Protein AF-U3C972-F1 (afdb_monomer_lite)

Structure (mmCIF, N/CA/C/O backbone):
data_AF-U3C972-F1
#
_entry.id   AF-U3C972-F1
#
loop_
_atom_site.group_PDB
_atom_site.id
_atom_site.type_symbol
_atom_site.label_atom_id
_atom_site.label_alt_id
_atom_site.label_comp_id
_atom_site.label_asym_id
_atom_site.label_entity_id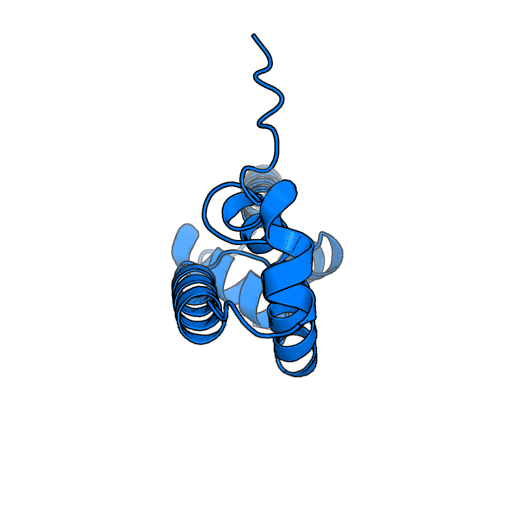
_atom_site.label_seq_id
_atom_site.pdbx_PDB_ins_code
_atom_site.Cartn_x
_atom_site.Cartn_y
_atom_site.Cartn_z
_atom_site.occupancy
_atom_site.B_iso_or_equiv
_atom_site.auth_seq_id
_atom_site.auth_comp_id
_atom_site.auth_asym_id
_atom_site.auth_atom_id
_atom_site.pdbx_PDB_model_num
ATOM 1 N N . MET A 1 1 ? 22.847 6.775 12.591 1.00 31.22 1 MET A N 1
ATOM 2 C CA . MET A 1 1 ? 23.633 6.721 11.341 1.00 31.22 1 MET A CA 1
ATOM 3 C C . MET A 1 1 ? 22.660 6.636 10.179 1.00 31.22 1 MET A C 1
ATOM 5 O O . MET A 1 1 ? 22.038 5.603 9.984 1.00 31.22 1 MET A O 1
ATOM 9 N N . SER A 1 2 ? 22.435 7.748 9.488 1.00 34.34 2 SER A N 1
ATOM 10 C CA . SER A 1 2 ? 21.555 7.841 8.322 1.00 34.34 2 SER A CA 1
ATOM 11 C C . SER A 1 2 ? 22.354 7.452 7.082 1.00 34.34 2 SER A C 1
ATOM 13 O O . SER A 1 2 ? 23.084 8.270 6.532 1.00 34.34 2 SER A O 1
ATOM 15 N N . VAL A 1 3 ? 22.234 6.198 6.643 1.00 40.38 3 VAL A N 1
ATOM 16 C CA . VAL A 1 3 ? 22.632 5.839 5.279 1.00 40.38 3 VAL A CA 1
ATOM 17 C C . VAL A 1 3 ? 21.576 6.462 4.374 1.00 40.38 3 VAL A C 1
ATOM 19 O O . VAL A 1 3 ? 20.463 5.953 4.259 1.00 40.38 3 VAL A O 1
ATOM 22 N N . GLN A 1 4 ? 21.885 7.623 3.798 1.00 42.00 4 GLN A N 1
ATOM 23 C CA . GLN A 1 4 ? 21.173 8.105 2.622 1.00 42.00 4 GLN A CA 1
ATOM 24 C C . GLN A 1 4 ? 21.457 7.084 1.522 1.00 42.00 4 GLN A C 1
ATOM 26 O O . GLN A 1 4 ? 22.501 7.139 0.877 1.00 42.00 4 GLN A O 1
ATOM 31 N N . GLY A 1 5 ? 20.581 6.084 1.395 1.00 46.50 5 GLY A N 1
ATOM 32 C CA . GLY A 1 5 ? 20.660 5.085 0.341 1.00 46.50 5 GLY A CA 1
ATOM 33 C C . GLY A 1 5 ? 20.603 5.807 -0.993 1.00 46.50 5 GLY A C 1
ATOM 34 O O . GLY A 1 5 ? 19.542 6.275 -1.405 1.00 46.50 5 GLY A O 1
ATOM 35 N N . GLN A 1 6 ? 21.758 5.968 -1.636 1.00 54.62 6 GLN A N 1
ATOM 36 C CA . GLN A 1 6 ? 21.805 6.408 -3.018 1.00 54.62 6 GLN A CA 1
ATOM 37 C C . GLN A 1 6 ? 21.008 5.389 -3.826 1.00 54.62 6 GLN A C 1
ATOM 39 O O . GLN A 1 6 ? 21.287 4.193 -3.778 1.00 54.62 6 GLN A O 1
ATOM 44 N N . CYS A 1 7 ? 19.977 5.872 -4.515 1.00 58.19 7 CYS A N 1
ATOM 45 C CA . CYS A 1 7 ? 19.142 5.072 -5.396 1.00 58.19 7 CYS A CA 1
ATOM 46 C C . CYS A 1 7 ? 20.063 4.380 -6.412 1.00 58.19 7 CYS A C 1
ATOM 48 O O . CYS A 1 7 ? 20.571 5.047 -7.317 1.00 58.19 7 CYS A O 1
ATOM 50 N N . GLN A 1 8 ? 20.306 3.071 -6.255 1.00 65.88 8 GLN A N 1
ATOM 51 C CA . GLN A 1 8 ? 21.313 2.323 -7.036 1.00 65.88 8 GLN A CA 1
ATOM 52 C C . GLN A 1 8 ? 21.079 2.439 -8.551 1.00 65.88 8 GLN A C 1
ATOM 54 O O . GLN A 1 8 ? 21.988 2.311 -9.366 1.00 65.88 8 GLN A O 1
ATOM 59 N N . TYR A 1 9 ? 19.843 2.759 -8.922 1.00 69.12 9 TYR A N 1
ATOM 60 C CA . TYR A 1 9 ? 19.354 2.842 -10.286 1.00 69.12 9 TYR A CA 1
ATOM 61 C C . TYR A 1 9 ? 19.544 4.207 -10.954 1.00 69.12 9 TYR A C 1
ATOM 63 O O . TYR A 1 9 ? 19.154 4.347 -12.110 1.00 69.12 9 TYR A O 1
ATOM 71 N N . HIS A 1 10 ? 20.121 5.215 -10.286 1.00 72.75 10 HIS A N 1
ATOM 72 C CA . HIS A 1 10 ? 20.258 6.552 -10.880 1.00 72.75 10 HIS A CA 1
ATOM 73 C C . HIS A 1 10 ? 21.069 6.529 -12.187 1.00 72.75 10 HIS A C 1
ATOM 75 O O . HIS A 1 10 ? 20.631 7.077 -13.194 1.00 72.75 10 HIS A O 1
ATOM 81 N N . HIS A 1 11 ? 22.195 5.810 -12.214 1.00 79.31 11 HIS A N 1
ATOM 82 C CA . HIS A 1 11 ? 23.023 5.664 -13.419 1.00 79.31 11 HIS A CA 1
ATOM 83 C C . HIS A 1 11 ? 22.372 4.807 -14.514 1.00 79.31 11 HIS A C 1
ATOM 85 O O . HIS A 1 11 ? 22.814 4.834 -15.660 1.00 79.31 11 HIS A O 1
ATOM 91 N N . LEU A 1 12 ? 21.319 4.057 -14.175 1.00 82.06 12 LEU A N 1
ATOM 92 C CA . LEU A 1 12 ? 20.596 3.199 -15.108 1.00 82.06 12 LEU A CA 1
ATOM 93 C C . LEU A 1 12 ? 19.369 3.889 -15.729 1.00 82.06 12 LEU A C 1
ATOM 95 O O . LEU A 1 12 ? 18.764 3.333 -16.645 1.00 82.06 12 LEU A O 1
ATOM 99 N N . LEU A 1 13 ? 19.006 5.097 -15.275 1.00 81.88 13 LEU A N 1
ATOM 100 C CA . LEU A 1 13 ? 17.828 5.833 -15.756 1.00 81.88 13 LEU A CA 1
ATOM 101 C C . LEU A 1 13 ? 17.740 5.948 -17.288 1.00 81.88 13 LEU A C 1
ATOM 103 O O . LEU A 1 13 ? 16.673 5.619 -17.809 1.00 81.88 13 LEU A O 1
ATOM 107 N N . PRO A 1 14 ? 18.815 6.282 -18.033 1.00 86.38 14 PRO A N 1
ATOM 108 C CA . PRO A 1 14 ? 18.732 6.382 -19.492 1.00 86.38 14 PRO A CA 1
ATOM 109 C C . PRO A 1 14 ? 18.319 5.069 -20.177 1.00 86.38 14 PRO A C 1
ATOM 111 O O . PRO A 1 14 ? 17.641 5.077 -21.207 1.00 86.38 14 PRO A O 1
ATOM 114 N N . PHE A 1 15 ? 18.682 3.917 -19.602 1.00 87.50 15 PHE A N 1
ATOM 115 C CA . PHE A 1 15 ? 18.311 2.601 -20.131 1.00 87.50 15 PHE A CA 1
ATOM 116 C C . PHE A 1 15 ? 16.841 2.265 -19.858 1.00 87.50 15 PHE A C 1
ATOM 118 O O . PHE A 1 15 ? 16.184 1.633 -20.683 1.00 87.50 15 PHE A O 1
ATOM 125 N N . TYR A 1 16 ? 16.299 2.720 -18.728 1.00 85.94 16 TYR A N 1
ATOM 126 C CA . TYR A 1 16 ? 14.871 2.599 -18.435 1.00 85.94 16 TYR A CA 1
ATOM 127 C C . TYR A 1 16 ? 14.022 3.538 -19.301 1.00 85.94 16 TYR A C 1
ATOM 129 O O . TYR A 1 16 ? 12.957 3.135 -19.770 1.00 85.94 16 TYR A O 1
ATOM 137 N N . GLU A 1 17 ? 14.485 4.769 -19.543 1.00 84.50 17 GLU A N 1
ATOM 138 C CA . GLU A 1 17 ? 13.800 5.762 -20.386 1.00 84.50 17 GLU A CA 1
ATOM 139 C C . GLU A 1 17 ? 13.747 5.338 -21.858 1.00 84.50 17 GLU A C 1
ATOM 141 O O . GLU A 1 17 ? 12.713 5.486 -22.507 1.00 84.50 17 GLU A O 1
ATOM 146 N N . SER A 1 18 ? 14.830 4.739 -22.362 1.00 86.75 18 SER A N 1
ATOM 147 C CA . SER A 1 18 ? 14.899 4.160 -23.713 1.00 86.75 18 SER A CA 1
ATOM 148 C C . SER A 1 18 ? 14.218 2.791 -23.842 1.00 86.75 18 SER A C 1
ATOM 150 O O . SER A 1 18 ? 14.119 2.256 -24.944 1.00 86.75 18 SER A O 1
ATOM 152 N N . GLY A 1 19 ? 13.733 2.212 -22.737 1.00 83.44 19 GLY A N 1
ATOM 153 C CA . GLY A 1 19 ? 13.059 0.911 -22.722 1.00 83.44 19 GLY A CA 1
ATOM 154 C C . GLY A 1 19 ? 13.984 -0.300 -22.893 1.00 83.44 19 GLY A C 1
ATOM 155 O O . GLY A 1 19 ? 13.485 -1.410 -23.070 1.00 83.44 19 GLY A O 1
ATOM 156 N N . LEU A 1 20 ? 15.305 -0.109 -22.817 1.00 86.94 20 LEU A N 1
ATOM 157 C CA . LEU A 1 20 ? 16.308 -1.177 -22.888 1.00 86.94 20 LEU A CA 1
ATOM 158 C C . LEU A 1 20 ? 16.278 -2.095 -21.658 1.00 86.94 20 LEU A C 1
ATOM 160 O O . LEU A 1 20 ? 16.598 -3.275 -21.768 1.00 86.94 20 LEU A O 1
ATOM 164 N N . VAL A 1 21 ? 15.875 -1.565 -20.499 1.00 85.88 21 VAL A N 1
ATOM 165 C CA . VAL A 1 21 ? 15.636 -2.343 -19.275 1.00 85.88 21 VAL A CA 1
ATOM 166 C C . VAL A 1 21 ? 14.172 -2.205 -18.868 1.00 85.88 21 VAL A C 1
ATOM 168 O O . VAL A 1 21 ? 13.606 -1.107 -18.843 1.00 85.88 21 VAL A O 1
ATOM 171 N N . ASN A 1 22 ? 13.528 -3.330 -18.563 1.00 87.38 22 ASN A N 1
ATOM 172 C CA . ASN A 1 22 ? 12.092 -3.383 -18.324 1.00 87.38 22 ASN A CA 1
ATOM 173 C C . ASN A 1 22 ? 11.721 -4.371 -17.214 1.00 87.38 22 ASN A C 1
ATOM 175 O O . ASN A 1 22 ? 11.376 -5.517 -17.487 1.00 87.38 22 ASN A O 1
ATOM 179 N N . ASP A 1 23 ? 11.669 -3.876 -15.979 1.00 89.94 23 ASP A N 1
ATOM 180 C CA . ASP A 1 23 ? 11.304 -4.681 -14.805 1.00 89.94 23 ASP A CA 1
ATOM 181 C C . ASP A 1 23 ? 9.793 -4.665 -14.537 1.00 89.94 23 ASP A C 1
ATOM 183 O O . ASP A 1 23 ? 9.322 -5.068 -13.473 1.00 89.94 23 ASP A O 1
ATOM 187 N N . ARG A 1 24 ? 8.984 -4.154 -15.478 1.00 91.19 24 ARG A N 1
ATOM 188 C CA . ARG A 1 24 ? 7.573 -3.834 -15.216 1.00 91.19 24 ARG A CA 1
ATOM 189 C C . ARG A 1 24 ? 6.753 -5.036 -14.753 1.00 91.19 24 ARG A C 1
ATOM 191 O O . ARG A 1 24 ? 5.859 -4.865 -13.928 1.00 91.19 24 ARG A O 1
ATOM 198 N N . ALA A 1 25 ? 7.031 -6.228 -15.280 1.00 91.06 25 ALA A N 1
ATOM 199 C CA . ALA A 1 25 ? 6.327 -7.447 -14.887 1.00 91.06 25 ALA A CA 1
ATOM 200 C C . ALA A 1 25 ? 6.625 -7.834 -13.429 1.00 91.06 25 ALA A C 1
ATOM 202 O O . ALA A 1 25 ? 5.707 -8.181 -12.683 1.00 91.06 25 ALA A O 1
ATOM 203 N N . ASP A 1 26 ? 7.884 -7.713 -13.007 1.00 92.75 26 ASP A N 1
ATOM 204 C CA . ASP A 1 26 ? 8.312 -8.035 -11.647 1.00 92.75 26 ASP A CA 1
ATOM 205 C C . ASP A 1 26 ? 7.853 -6.970 -10.650 1.00 92.75 26 ASP A C 1
ATOM 207 O O . ASP A 1 26 ? 7.307 -7.313 -9.602 1.00 92.75 26 ASP A O 1
ATOM 211 N N . ILE A 1 27 ? 7.943 -5.688 -11.022 1.00 93.94 27 ILE A N 1
ATOM 212 C CA . ILE A 1 27 ? 7.372 -4.580 -10.246 1.00 93.94 27 ILE A CA 1
ATOM 213 C C . ILE A 1 27 ? 5.870 -4.794 -10.041 1.00 93.94 27 ILE A C 1
ATOM 215 O O . ILE A 1 27 ? 5.367 -4.637 -8.930 1.00 93.94 27 ILE A O 1
ATOM 219 N N . TYR A 1 28 ? 5.137 -5.162 -11.096 1.00 93.81 28 TYR A N 1
ATOM 220 C CA . TYR A 1 28 ? 3.702 -5.412 -10.993 1.00 93.81 28 TYR A CA 1
ATOM 221 C C . TYR A 1 28 ? 3.404 -6.558 -10.022 1.00 93.81 28 TYR A C 1
ATOM 223 O O . TYR A 1 28 ? 2.547 -6.407 -9.152 1.00 93.81 28 TYR A O 1
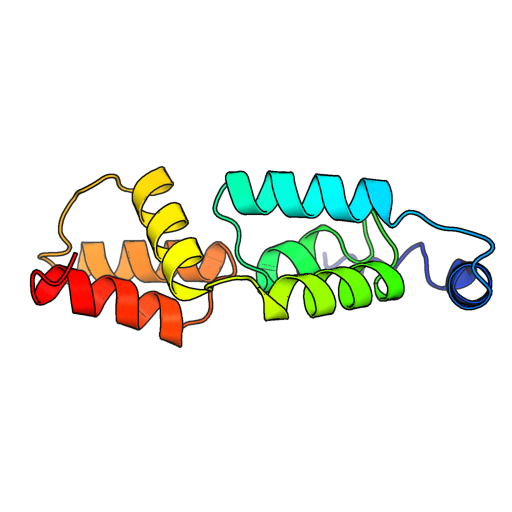ATOM 231 N N . ARG A 1 29 ? 4.130 -7.679 -10.134 1.00 93.94 29 ARG A N 1
ATOM 232 C CA . ARG A 1 29 ? 3.981 -8.829 -9.232 1.00 93.94 29 ARG A CA 1
ATOM 233 C C . ARG A 1 29 ? 4.247 -8.433 -7.779 1.00 93.94 29 ARG A C 1
ATOM 235 O O . ARG A 1 29 ? 3.444 -8.762 -6.912 1.00 93.94 29 ARG A O 1
ATOM 242 N N . GLU A 1 30 ? 5.321 -7.692 -7.520 1.00 94.38 30 GLU A N 1
ATOM 243 C CA . GLU A 1 30 ? 5.674 -7.249 -6.168 1.00 94.38 30 GLU A CA 1
ATOM 244 C C . GLU A 1 30 ? 4.608 -6.311 -5.587 1.00 94.38 30 GLU A C 1
ATOM 246 O O . GLU A 1 30 ? 4.172 -6.495 -4.450 1.00 94.38 30 GLU A O 1
ATOM 251 N N . ILE A 1 31 ? 4.113 -5.352 -6.379 1.00 94.31 31 ILE A N 1
ATOM 252 C CA . ILE A 1 31 ? 3.031 -4.459 -5.949 1.00 94.31 31 ILE A CA 1
ATOM 253 C C . ILE A 1 31 ? 1.772 -5.264 -5.605 1.00 94.31 31 ILE A C 1
ATOM 255 O O . ILE A 1 31 ? 1.175 -5.008 -4.560 1.00 94.31 31 ILE A O 1
ATOM 259 N N . GLN A 1 32 ? 1.382 -6.246 -6.425 1.00 94.25 32 GLN A N 1
ATOM 260 C CA . GLN A 1 32 ? 0.220 -7.095 -6.134 1.00 94.25 32 GLN A CA 1
ATOM 261 C C . GLN A 1 32 ? 0.395 -7.873 -4.826 1.00 94.25 32 GLN A C 1
ATOM 263 O O . GLN A 1 32 ? -0.476 -7.814 -3.963 1.00 94.25 32 GLN A O 1
ATOM 268 N N . LEU A 1 33 ? 1.559 -8.495 -4.609 1.00 94.81 33 LEU A N 1
ATOM 269 C CA . LEU A 1 33 ? 1.857 -9.201 -3.357 1.00 94.81 33 LEU A CA 1
ATOM 270 C C . LEU A 1 33 ? 1.759 -8.285 -2.129 1.00 94.81 33 LEU A C 1
ATOM 272 O O . LEU A 1 33 ? 1.315 -8.705 -1.058 1.00 94.81 33 LEU A O 1
ATOM 276 N N . MET A 1 34 ? 2.184 -7.028 -2.254 1.00 95.06 34 MET A N 1
ATOM 277 C CA . MET A 1 34 ? 2.064 -6.055 -1.172 1.00 95.06 34 MET A CA 1
ATOM 278 C C . MET A 1 34 ? 0.612 -5.604 -0.963 1.00 95.06 34 MET A C 1
ATOM 280 O O . MET A 1 34 ? 0.166 -5.475 0.179 1.00 95.06 34 MET A O 1
ATOM 284 N N . LEU A 1 35 ? -0.162 -5.414 -2.029 1.00 94.62 35 LEU A N 1
ATOM 285 C CA . LEU A 1 35 ? -1.591 -5.125 -1.904 1.00 94.62 35 LEU A CA 1
ATOM 286 C C . LEU A 1 35 ? -2.338 -6.285 -1.239 1.00 94.62 35 LEU A C 1
ATOM 288 O O . LEU A 1 35 ? -3.192 -6.061 -0.379 1.00 94.62 35 LEU A O 1
ATOM 292 N N . ASP A 1 36 ? -1.963 -7.525 -1.532 1.00 94.50 36 ASP A N 1
ATOM 293 C CA . ASP A 1 36 ? -2.544 -8.695 -0.878 1.00 94.50 36 ASP A CA 1
ATOM 294 C C . ASP A 1 36 ? -2.250 -8.767 0.614 1.00 94.50 36 ASP A C 1
ATOM 296 O O . ASP A 1 36 ? -3.123 -9.132 1.399 1.00 94.50 36 ASP A O 1
ATOM 300 N N . LYS A 1 37 ? -1.077 -8.286 1.024 1.00 94.50 37 LYS A N 1
ATOM 301 C CA . LYS A 1 37 ? -0.686 -8.134 2.433 1.00 94.50 37 LYS A CA 1
ATOM 302 C C . LYS A 1 37 ? -1.262 -6.878 3.109 1.00 94.50 37 LYS A C 1
ATOM 304 O O . LYS A 1 37 ? -0.877 -6.562 4.236 1.00 94.50 37 LYS A O 1
ATOM 309 N N . GLY A 1 38 ? -2.145 -6.141 2.434 1.00 94.31 38 GLY A N 1
ATOM 310 C CA . GLY A 1 38 ? -2.816 -4.960 2.979 1.00 94.31 38 GLY A CA 1
ATOM 311 C C . GLY A 1 38 ? -1.964 -3.688 2.994 1.00 94.31 38 GLY A C 1
ATOM 312 O O . GLY A 1 38 ? -2.311 -2.732 3.682 1.00 94.31 38 GLY A O 1
ATOM 313 N N . TYR A 1 39 ? -0.846 -3.629 2.268 1.00 95.38 39 TYR A N 1
ATOM 314 C CA . TYR A 1 39 ? -0.069 -2.392 2.173 1.00 95.38 39 TYR A CA 1
ATOM 315 C C . TYR A 1 39 ? -0.796 -1.340 1.320 1.00 95.38 39 TYR A C 1
ATOM 317 O O . TYR A 1 39 ? -1.501 -1.662 0.361 1.00 95.38 39 TYR A O 1
ATOM 325 N N . GLY A 1 40 ? -0.613 -0.072 1.681 1.00 94.00 40 GLY A N 1
ATOM 326 C CA . GLY A 1 40 ? -1.062 1.092 0.927 1.00 94.00 40 GLY A CA 1
ATOM 327 C C . GLY A 1 40 ? 0.034 1.641 0.011 1.00 94.00 40 GLY A C 1
ATOM 328 O O . GLY A 1 40 ? 1.229 1.407 0.210 1.00 94.00 40 GLY A O 1
ATOM 329 N N . PHE A 1 41 ? -0.374 2.407 -1.001 1.00 91.38 41 PHE A N 1
ATOM 330 C CA . PHE A 1 41 ? 0.504 2.869 -2.084 1.00 91.38 41 PHE A CA 1
ATOM 331 C C . PHE A 1 41 ? 1.705 3.682 -1.606 1.00 91.38 41 PHE A C 1
ATOM 333 O O . PHE A 1 41 ? 2.787 3.536 -2.166 1.00 91.38 41 PHE A O 1
ATOM 340 N N . THR A 1 42 ? 1.545 4.498 -0.562 1.00 90.38 42 THR A N 1
ATOM 341 C CA . THR A 1 42 ? 2.642 5.318 -0.031 1.00 90.38 42 THR A CA 1
ATOM 342 C C . THR A 1 42 ? 3.786 4.446 0.474 1.00 90.38 42 THR A C 1
ATOM 344 O O . THR A 1 42 ? 4.953 4.722 0.194 1.00 90.38 42 THR A O 1
ATOM 347 N N . LEU A 1 43 ? 3.464 3.369 1.199 1.00 92.56 43 LEU A N 1
ATOM 348 C CA . LEU A 1 43 ? 4.484 2.468 1.722 1.00 92.56 43 LEU A CA 1
ATOM 349 C C . LEU A 1 43 ? 5.025 1.542 0.629 1.00 92.56 43 LEU A C 1
ATOM 351 O O . LEU A 1 43 ? 6.228 1.308 0.600 1.00 92.56 43 LEU A O 1
ATOM 355 N N . ILE A 1 44 ? 4.177 1.079 -0.295 1.00 92.81 44 ILE A N 1
ATOM 356 C CA . ILE A 1 44 ? 4.621 0.312 -1.469 1.00 92.81 44 ILE A CA 1
ATOM 357 C C . ILE A 1 44 ? 5.664 1.110 -2.250 1.00 92.81 44 ILE A C 1
ATOM 359 O O . ILE A 1 44 ? 6.781 0.632 -2.423 1.00 92.81 44 ILE A O 1
ATOM 363 N N . ALA A 1 45 ? 5.344 2.351 -2.632 1.00 90.44 45 ALA A N 1
ATOM 364 C CA . ALA A 1 45 ? 6.264 3.231 -3.343 1.00 90.44 45 ALA A CA 1
ATOM 365 C C . ALA A 1 45 ? 7.587 3.382 -2.587 1.00 90.44 45 ALA A C 1
ATOM 367 O O . ALA A 1 45 ? 8.646 3.224 -3.185 1.00 90.44 45 ALA A O 1
ATOM 368 N N . LYS A 1 46 ? 7.537 3.625 -1.273 1.00 88.44 46 LYS A N 1
ATOM 369 C CA . LYS A 1 46 ? 8.735 3.803 -0.445 1.00 88.44 46 LYS A CA 1
ATOM 370 C C . LYS A 1 46 ? 9.608 2.548 -0.355 1.00 88.44 46 LYS A C 1
ATOM 372 O O . LYS A 1 46 ? 10.823 2.684 -0.311 1.00 88.44 46 LYS A O 1
ATOM 377 N N . LEU A 1 47 ? 9.009 1.360 -0.271 1.00 88.81 47 LEU A N 1
ATOM 378 C CA . LEU A 1 47 ? 9.747 0.109 -0.065 1.00 88.81 47 LEU A CA 1
ATOM 379 C C . LEU A 1 47 ? 10.373 -0.434 -1.346 1.00 88.81 47 LEU A C 1
ATOM 381 O O . LEU A 1 47 ? 11.434 -1.045 -1.283 1.00 88.81 47 LEU A O 1
ATOM 385 N N . ILE A 1 48 ? 9.716 -0.248 -2.490 1.00 87.50 48 ILE A N 1
ATOM 386 C CA . ILE A 1 48 ? 10.183 -0.851 -3.743 1.00 87.50 48 ILE A CA 1
ATOM 387 C C . ILE A 1 48 ? 10.942 0.140 -4.627 1.00 87.50 48 ILE A C 1
ATOM 389 O O . ILE A 1 48 ? 11.740 -0.286 -5.461 1.00 87.50 48 ILE A O 1
ATOM 393 N N . SER A 1 49 ? 10.738 1.449 -4.432 1.00 82.19 49 SER A N 1
ATOM 394 C CA . SER A 1 49 ? 11.530 2.462 -5.131 1.00 82.19 49 SER A CA 1
ATOM 395 C C . SER A 1 49 ? 12.933 2.523 -4.538 1.00 82.19 49 SER A C 1
ATOM 397 O O . SER A 1 49 ? 13.098 2.613 -3.325 1.00 82.19 49 SER A O 1
ATOM 399 N N . CYS A 1 50 ? 13.934 2.538 -5.411 1.00 69.00 50 CYS A N 1
ATOM 400 C CA . CYS A 1 50 ? 15.355 2.739 -5.124 1.00 69.00 50 CYS A CA 1
ATOM 401 C C . CYS A 1 50 ? 16.133 1.581 -4.499 1.00 69.00 50 CYS A C 1
ATOM 403 O O . CYS A 1 50 ? 17.345 1.550 -4.703 1.00 69.00 50 CYS A O 1
ATOM 405 N N . ASP A 1 51 ? 15.472 0.643 -3.820 1.00 70.81 51 ASP A N 1
ATOM 406 C CA . ASP A 1 51 ? 16.144 -0.512 -3.204 1.00 70.81 51 ASP A CA 1
ATOM 407 C C . ASP A 1 51 ? 16.066 -1.772 -4.084 1.00 70.81 51 ASP A C 1
ATOM 409 O O . ASP A 1 51 ? 17.035 -2.511 -4.210 1.00 70.81 51 ASP A O 1
ATOM 413 N N . ARG A 1 52 ? 14.917 -2.000 -4.741 1.00 75.50 52 ARG A N 1
ATOM 414 C CA . ARG A 1 52 ? 14.679 -3.180 -5.602 1.00 75.50 52 ARG A CA 1
ATOM 415 C C . ARG A 1 52 ? 14.395 -2.841 -7.055 1.00 75.50 52 ARG A C 1
ATOM 417 O O . ARG A 1 52 ? 14.678 -3.645 -7.935 1.00 75.50 52 ARG A O 1
ATOM 424 N N . PHE A 1 53 ? 13.802 -1.675 -7.294 1.00 86.62 53 PHE A N 1
ATOM 425 C CA . PHE A 1 53 ? 13.398 -1.240 -8.621 1.00 86.62 53 PHE A CA 1
ATOM 426 C C . PHE A 1 53 ? 13.618 0.259 -8.803 1.00 86.62 53 PHE A C 1
ATOM 428 O O . PHE A 1 53 ? 13.639 1.052 -7.854 1.00 86.62 53 PHE A O 1
ATOM 435 N N . ASN A 1 54 ? 13.746 0.667 -10.060 1.00 88.12 54 ASN A N 1
ATOM 436 C CA . ASN A 1 54 ? 13.865 2.070 -10.420 1.00 88.12 54 ASN A CA 1
ATOM 437 C C . ASN A 1 54 ? 12.552 2.825 -10.141 1.00 88.12 54 ASN A C 1
ATOM 439 O O . ASN A 1 54 ? 11.450 2.330 -10.390 1.00 88.12 54 ASN A O 1
ATOM 443 N N . TYR A 1 55 ? 12.669 4.061 -9.650 1.00 87.50 55 TYR A N 1
ATOM 444 C CA . TYR A 1 55 ? 11.500 4.861 -9.276 1.00 87.50 55 TYR A CA 1
ATOM 445 C C . TYR A 1 55 ? 10.579 5.163 -10.474 1.00 87.50 55 TYR A C 1
ATOM 447 O O . TYR A 1 55 ? 9.368 5.283 -10.296 1.00 87.50 55 TYR A O 1
ATOM 455 N N . LEU A 1 56 ? 11.135 5.282 -11.688 1.00 87.62 56 LEU A N 1
ATOM 456 C CA . LEU A 1 56 ? 10.402 5.674 -12.892 1.00 87.62 56 LEU A CA 1
ATOM 457 C C . LEU A 1 56 ? 9.331 4.635 -13.248 1.00 87.62 56 LEU A C 1
ATOM 459 O O . LEU A 1 56 ? 8.152 4.966 -13.374 1.00 87.62 56 LEU A O 1
ATOM 463 N N . GLN A 1 57 ? 9.723 3.368 -13.378 1.00 90.38 57 GLN A N 1
ATOM 464 C CA . GLN A 1 57 ? 8.806 2.280 -13.713 1.00 90.38 57 GLN A CA 1
ATOM 465 C C . GLN A 1 57 ? 7.849 1.972 -12.558 1.00 90.38 57 GLN A C 1
ATOM 467 O O . GLN A 1 57 ? 6.669 1.714 -12.808 1.00 90.38 57 GLN A O 1
ATOM 472 N N . VAL A 1 58 ? 8.306 2.085 -11.305 1.00 91.56 58 VAL A N 1
ATOM 473 C CA . VAL A 1 58 ? 7.440 1.966 -10.122 1.00 91.56 58 VAL A CA 1
ATOM 474 C C . VAL A 1 58 ? 6.334 3.021 -10.146 1.00 91.56 58 VAL A C 1
ATOM 476 O O . VAL A 1 58 ? 5.157 2.676 -10.037 1.00 91.56 58 VAL A O 1
ATOM 479 N N . ALA A 1 59 ? 6.678 4.294 -10.356 1.00 89.50 59 ALA A N 1
ATOM 480 C CA . ALA A 1 59 ? 5.707 5.383 -10.422 1.00 89.50 59 ALA A CA 1
ATOM 481 C C . ALA A 1 59 ? 4.715 5.198 -11.580 1.00 89.50 59 ALA A C 1
ATOM 483 O O . ALA A 1 59 ? 3.512 5.385 -11.397 1.00 89.50 59 ALA A O 1
ATOM 484 N N . GLN A 1 60 ? 5.188 4.776 -12.757 1.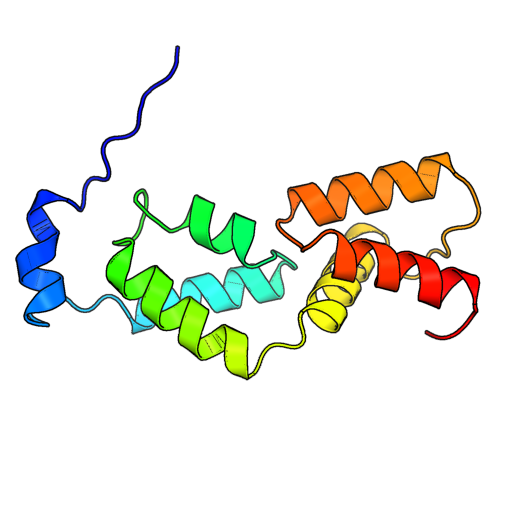00 90.69 60 GLN A N 1
ATOM 485 C CA . GLN A 1 60 ? 4.322 4.475 -13.903 1.00 90.69 60 GLN A CA 1
ATOM 486 C C . GLN A 1 60 ? 3.293 3.384 -13.574 1.00 90.69 60 GLN A C 1
ATOM 488 O O . GLN A 1 60 ? 2.109 3.534 -13.887 1.00 90.69 60 GLN A O 1
ATOM 493 N N . ILE A 1 61 ? 3.724 2.299 -12.926 1.00 93.06 61 ILE A N 1
ATOM 494 C CA . ILE A 1 61 ? 2.839 1.182 -12.581 1.00 93.06 61 ILE A CA 1
ATOM 495 C C . ILE A 1 61 ? 1.860 1.579 -11.479 1.00 93.06 61 ILE A C 1
ATOM 497 O O . ILE A 1 61 ? 0.664 1.326 -11.621 1.00 93.06 61 ILE A O 1
ATOM 501 N N . LEU A 1 62 ? 2.325 2.251 -10.425 1.00 91.50 62 LEU A N 1
ATOM 502 C CA . LEU A 1 62 ? 1.455 2.740 -9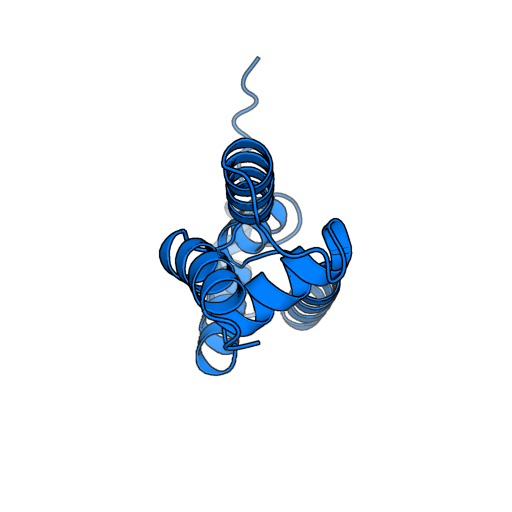.355 1.00 91.50 62 LEU A CA 1
ATOM 503 C C . LEU A 1 62 ? 0.401 3.714 -9.888 1.00 91.50 62 LEU A C 1
ATOM 505 O O . LEU A 1 62 ? -0.771 3.569 -9.558 1.00 91.50 62 LEU A O 1
ATOM 509 N N . ASN A 1 63 ? 0.772 4.643 -10.773 1.00 90.88 63 ASN A N 1
ATOM 510 C CA . ASN A 1 63 ? -0.182 5.556 -11.407 1.00 90.88 63 ASN A CA 1
ATOM 511 C C . ASN A 1 63 ? -1.221 4.817 -12.258 1.00 90.88 63 ASN A C 1
ATOM 513 O O . ASN A 1 63 ? -2.393 5.194 -12.269 1.00 90.88 63 ASN A O 1
ATOM 517 N N . ARG A 1 64 ? -0.819 3.752 -12.962 1.00 91.25 64 ARG A N 1
ATOM 518 C CA . ARG A 1 64 ? -1.752 2.917 -13.729 1.00 91.25 64 ARG A CA 1
ATOM 519 C C . ARG A 1 64 ? -2.716 2.166 -12.810 1.00 91.25 64 ARG A C 1
ATOM 521 O O . ARG A 1 64 ? -3.910 2.142 -13.091 1.00 91.25 64 ARG A O 1
ATOM 528 N N . LEU A 1 65 ? -2.211 1.583 -11.724 1.00 89.44 65 LEU A N 1
ATOM 529 C CA . LEU A 1 65 ? -3.014 0.844 -10.747 1.00 89.44 65 LEU A CA 1
ATOM 530 C C . LEU A 1 65 ? -3.952 1.758 -9.947 1.00 89.44 65 LEU A C 1
ATOM 532 O O . LEU A 1 65 ? -5.081 1.365 -9.671 1.00 89.44 65 LEU A O 1
ATOM 536 N N . ALA A 1 66 ? -3.531 2.989 -9.636 1.00 86.94 66 ALA A N 1
ATOM 537 C CA . ALA A 1 66 ? -4.328 3.963 -8.883 1.00 86.94 66 ALA A CA 1
ATOM 538 C C . ALA A 1 66 ? -5.683 4.260 -9.539 1.00 86.94 66 ALA A C 1
ATOM 540 O O . ALA A 1 66 ? -6.646 4.554 -8.845 1.00 86.94 66 ALA A O 1
ATOM 541 N N . ARG A 1 67 ? -5.772 4.163 -10.872 1.00 87.00 67 ARG A N 1
ATOM 542 C CA . ARG A 1 67 ? -7.015 4.420 -11.618 1.00 87.00 67 ARG A CA 1
ATOM 543 C C . ARG A 1 67 ? -8.102 3.372 -11.376 1.00 87.00 67 ARG A C 1
ATOM 545 O O . ARG A 1 67 ? -9.267 3.675 -11.593 1.00 87.00 67 ARG A O 1
ATOM 552 N N . GLY A 1 68 ? -7.726 2.154 -10.986 1.00 82.62 68 GLY A N 1
ATOM 553 C CA . GLY A 1 68 ? -8.659 1.047 -10.752 1.00 82.62 68 GLY A CA 1
ATOM 554 C C . GLY A 1 68 ? -8.734 0.594 -9.297 1.00 82.62 68 GLY A C 1
ATOM 555 O O . GLY A 1 68 ? -9.558 -0.256 -8.974 1.00 82.62 68 GLY A O 1
ATOM 556 N N . LEU A 1 69 ? -7.877 1.122 -8.419 1.00 85.56 69 LEU A N 1
ATOM 557 C CA . LEU A 1 69 ? -7.860 0.719 -7.021 1.00 85.56 69 LEU A CA 1
ATOM 558 C C . LEU A 1 69 ? -8.832 1.564 -6.200 1.00 85.56 69 LEU A C 1
ATOM 560 O O . LEU A 1 69 ? -8.691 2.782 -6.100 1.00 85.56 69 LEU A O 1
ATOM 564 N N . ASN A 1 70 ? -9.750 0.893 -5.511 1.00 92.44 70 ASN A N 1
ATOM 565 C CA . ASN A 1 70 ? -10.504 1.514 -4.437 1.00 92.44 70 ASN A CA 1
ATOM 566 C C . ASN A 1 70 ? -9.622 1.588 -3.175 1.00 92.44 70 ASN A C 1
ATOM 568 O O . ASN A 1 70 ? -9.397 0.591 -2.487 1.00 92.44 70 ASN A O 1
ATOM 572 N N . HIS A 1 71 ? -9.079 2.776 -2.898 1.00 92.50 71 HIS A N 1
ATOM 573 C CA . HIS A 1 71 ? -8.184 2.998 -1.759 1.00 92.50 71 HIS A CA 1
ATOM 574 C C . HIS A 1 71 ? -8.865 2.757 -0.405 1.00 92.50 71 HIS A C 1
ATOM 576 O O . HIS A 1 71 ? -8.218 2.248 0.512 1.00 92.50 71 HIS A O 1
ATOM 582 N N . LEU A 1 72 ? -10.164 3.055 -0.301 1.00 94.06 72 LEU A N 1
ATOM 583 C CA . LEU A 1 72 ? -10.952 2.806 0.903 1.00 94.06 72 LEU A CA 1
ATOM 584 C C . LEU A 1 72 ? -11.086 1.304 1.170 1.00 94.06 72 LEU A C 1
ATOM 586 O O . LEU A 1 72 ? -10.765 0.845 2.263 1.00 94.06 72 LEU A O 1
ATOM 590 N N . GLU A 1 73 ? -11.463 0.524 0.156 1.00 93.62 73 GLU A N 1
ATOM 591 C CA . GLU A 1 73 ? -11.541 -0.942 0.260 1.00 93.62 73 GLU A CA 1
ATOM 592 C C . GLU A 1 73 ? -10.196 -1.568 0.630 1.00 93.62 73 GLU A C 1
ATOM 594 O O . GLU A 1 73 ? -10.120 -2.481 1.451 1.00 93.62 73 GLU A O 1
ATOM 599 N N . GLN A 1 74 ? -9.101 -1.040 0.087 1.00 95.12 74 GLN A N 1
ATOM 600 C CA . GLN A 1 74 ? -7.769 -1.521 0.431 1.00 95.12 74 GLN A CA 1
ATOM 601 C C . GLN A 1 74 ? -7.397 -1.216 1.897 1.00 95.12 74 GLN A C 1
ATOM 603 O O . GLN A 1 74 ? -6.756 -2.042 2.558 1.00 95.12 74 GLN A O 1
ATOM 608 N N . ALA A 1 75 ? -7.827 -0.072 2.435 1.00 95.44 75 ALA A N 1
ATOM 609 C CA . ALA A 1 75 ? -7.685 0.242 3.855 1.00 95.44 75 ALA A CA 1
ATOM 610 C C . ALA A 1 75 ? -8.567 -0.670 4.733 1.00 95.44 75 ALA A C 1
ATOM 612 O O . ALA A 1 75 ? -8.077 -1.182 5.745 1.00 95.44 75 ALA A O 1
ATOM 613 N N . ARG A 1 76 ? -9.814 -0.959 4.318 1.00 94.56 76 ARG A N 1
ATOM 614 C CA . ARG A 1 76 ? -10.711 -1.927 4.985 1.00 94.56 76 ARG A CA 1
ATOM 615 C C . ARG A 1 76 ? -10.093 -3.323 5.026 1.00 94.56 76 ARG A C 1
ATOM 617 O O . ARG A 1 76 ? -9.977 -3.907 6.102 1.00 94.56 76 ARG A O 1
ATOM 624 N N . LYS A 1 77 ? -9.585 -3.819 3.891 1.00 94.75 77 LYS A N 1
ATOM 625 C CA . LYS A 1 77 ? -8.844 -5.090 3.800 1.00 94.75 77 LYS A CA 1
ATOM 626 C C . LYS A 1 77 ? -7.669 -5.114 4.774 1.00 94.75 77 LYS A C 1
ATOM 628 O O . LYS A 1 77 ? -7.495 -6.085 5.505 1.00 94.75 77 LYS A O 1
ATOM 633 N N . CYS A 1 78 ? -6.871 -4.047 4.827 1.00 96.19 78 CYS A N 1
ATOM 634 C CA . CYS A 1 78 ? -5.741 -3.968 5.752 1.00 96.19 78 CYS A CA 1
ATOM 635 C C . CYS A 1 78 ? -6.172 -4.038 7.223 1.00 96.19 78 CYS A C 1
ATOM 637 O O . CYS A 1 78 ? -5.512 -4.714 8.020 1.00 96.19 78 CYS A O 1
ATOM 639 N N . LYS A 1 79 ? -7.260 -3.348 7.588 1.00 94.81 79 LYS A N 1
ATOM 640 C CA . LYS A 1 79 ? -7.822 -3.403 8.941 1.00 94.81 79 LYS A CA 1
ATOM 641 C C . LYS A 1 79 ? -8.272 -4.819 9.259 1.00 94.81 79 LYS A C 1
ATOM 643 O O . LYS A 1 79 ? -7.850 -5.363 10.275 1.00 94.81 79 LYS A O 1
ATOM 648 N N . LEU A 1 80 ? -9.050 -5.428 8.368 1.00 94.31 80 LEU A N 1
ATOM 649 C CA . LEU A 1 80 ? -9.566 -6.783 8.534 1.00 94.31 80 LEU A CA 1
ATOM 650 C C . LEU A 1 80 ? -8.435 -7.801 8.733 1.00 94.31 80 LEU A C 1
ATOM 652 O O . LEU A 1 80 ? -8.483 -8.593 9.668 1.00 94.31 80 LEU A O 1
ATOM 656 N N . LEU A 1 81 ? -7.380 -7.736 7.915 1.00 95.19 81 LEU A N 1
ATOM 657 C CA . LEU A 1 81 ? -6.223 -8.632 8.023 1.00 95.19 81 LEU A CA 1
ATOM 658 C C . LEU A 1 81 ? -5.467 -8.500 9.355 1.00 95.19 81 LEU A C 1
ATOM 660 O O . LEU A 1 81 ? -4.835 -9.459 9.787 1.00 95.19 81 LEU A O 1
ATOM 664 N N . SER A 1 82 ? -5.498 -7.325 9.990 1.00 94.12 82 SER A N 1
ATOM 665 C CA . SER A 1 82 ? -4.670 -7.032 11.171 1.00 94.12 82 SER A CA 1
ATOM 666 C C . SER A 1 82 ? -5.450 -7.055 12.489 1.00 94.12 82 SER A C 1
ATOM 668 O O . SER A 1 82 ? -4.870 -7.340 13.533 1.00 94.12 82 SER A O 1
ATOM 670 N N . PHE A 1 83 ? -6.748 -6.749 12.450 1.00 91.75 83 PHE A N 1
ATOM 671 C CA . PHE A 1 83 ? -7.611 -6.571 13.625 1.00 91.75 83 PHE A CA 1
ATOM 672 C C . PHE A 1 83 ? -8.909 -7.394 13.557 1.00 91.75 83 PHE A C 1
ATOM 674 O O . PHE A 1 83 ? -9.675 -7.412 14.519 1.00 91.75 83 PHE A O 1
ATOM 681 N N . GLY A 1 84 ? -9.175 -8.078 12.440 1.00 89.31 84 GLY A N 1
ATOM 682 C CA . GLY A 1 84 ? -10.412 -8.825 12.229 1.00 89.31 84 GLY A CA 1
ATOM 683 C C . GLY A 1 84 ? -11.658 -7.932 12.163 1.00 89.31 84 GLY A C 1
ATOM 684 O O . GLY A 1 84 ? -11.593 -6.731 11.884 1.00 89.31 84 GLY A O 1
ATOM 685 N N . PHE A 1 85 ? -12.812 -8.533 12.448 1.00 84.62 85 PHE A N 1
ATOM 686 C CA . PHE A 1 85 ? -14.128 -7.877 12.449 1.00 84.62 85 PHE A CA 1
ATOM 687 C C . PHE A 1 85 ? -14.418 -7.071 13.723 1.00 84.62 85 PHE A C 1
ATOM 689 O O . PHE A 1 85 ? -15.557 -6.689 13.971 1.00 84.62 85 PHE A O 1
ATOM 696 N N . LYS A 1 86 ? -13.411 -6.836 14.570 1.00 78.56 86 LYS A N 1
ATOM 697 C CA . LYS A 1 86 ? -13.614 -6.137 15.837 1.00 78.56 86 LYS A CA 1
ATOM 698 C C . LYS A 1 86 ? -14.056 -4.694 15.583 1.00 78.56 86 LYS A C 1
ATOM 700 O O . LYS A 1 86 ? -13.348 -3.966 14.890 1.00 78.56 86 LYS A O 1
ATOM 705 N N . THR A 1 87 ? -15.202 -4.300 16.131 1.00 76.81 87 THR A N 1
ATOM 706 C CA . THR A 1 87 ? -15.719 -2.930 16.039 1.00 76.81 87 THR A CA 1
ATOM 707 C C . THR A 1 87 ? -14.925 -1.982 16.930 1.00 76.81 87 THR A C 1
ATOM 709 O O . THR A 1 87 ? -14.526 -2.337 18.041 1.00 76.81 87 THR A O 1
ATOM 712 N N . VAL A 1 88 ? -14.682 -0.769 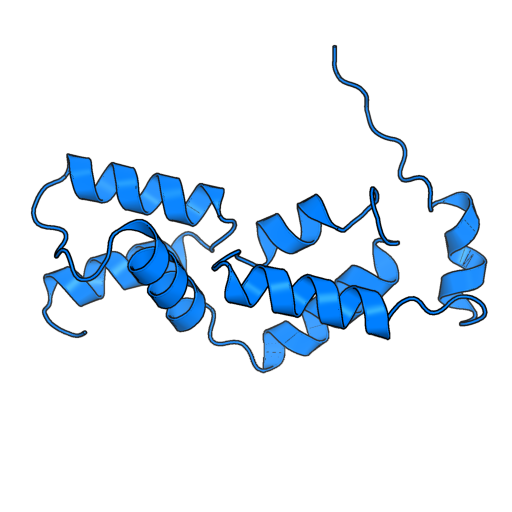16.432 1.00 78.12 88 VAL A N 1
ATOM 713 C CA . VAL A 1 88 ? -13.918 0.266 17.140 1.00 78.12 88 VAL A CA 1
ATOM 714 C C . VAL A 1 88 ? -14.831 1.024 18.104 1.00 78.12 88 VAL A C 1
ATOM 716 O O . VAL A 1 88 ? -15.503 1.975 17.709 1.00 78.12 88 VAL A O 1
ATOM 719 N N . ASN A 1 89 ? -14.849 0.602 19.372 1.00 76.88 89 ASN A N 1
ATOM 720 C CA . ASN A 1 89 ? -15.771 1.145 20.382 1.00 76.88 89 ASN A CA 1
ATOM 721 C C . ASN A 1 89 ? -15.106 2.082 21.404 1.00 76.88 89 ASN A C 1
ATOM 723 O O . ASN A 1 89 ? -15.807 2.848 22.063 1.00 76.88 89 ASN A O 1
ATOM 727 N N . ASP A 1 90 ? -13.776 2.049 21.533 1.00 84.81 90 ASP A N 1
ATOM 728 C CA . ASP A 1 90 ? -13.018 2.915 22.440 1.00 84.81 90 ASP A CA 1
ATOM 729 C C . ASP A 1 90 ? -11.930 3.728 21.710 1.00 84.81 90 ASP A C 1
ATOM 731 O O . ASP A 1 90 ? -11.494 3.396 20.601 1.00 84.81 90 ASP A O 1
ATOM 735 N N . SER A 1 91 ? -11.520 4.842 22.325 1.00 86.31 91 SER A N 1
ATOM 736 C CA . SER A 1 91 ? -10.579 5.804 21.735 1.00 86.31 91 SER A CA 1
ATOM 737 C C . SER A 1 91 ? -9.174 5.242 21.532 1.00 86.31 91 SER A C 1
ATOM 739 O O . SER A 1 91 ? -8.470 5.658 20.608 1.00 86.31 91 SER A O 1
ATOM 741 N N . ASP A 1 92 ? -8.754 4.304 22.378 1.00 88.81 92 ASP A N 1
ATOM 742 C CA . ASP A 1 92 ? -7.395 3.770 22.366 1.00 88.81 92 ASP A CA 1
ATOM 743 C C . ASP A 1 92 ? -7.241 2.749 21.237 1.00 88.81 92 ASP A C 1
ATOM 745 O O . ASP A 1 92 ? -6.259 2.763 20.488 1.00 88.81 92 ASP A O 1
ATOM 749 N N . GLU A 1 93 ? -8.246 1.900 21.046 1.00 87.62 93 GLU A N 1
ATOM 750 C CA . GLU A 1 93 ? -8.365 1.009 19.902 1.00 87.62 93 GLU A CA 1
ATOM 751 C C . GLU A 1 93 ? -8.430 1.792 18.590 1.00 87.62 93 GLU A C 1
ATOM 753 O O . GLU A 1 93 ? -7.711 1.460 17.640 1.00 87.62 93 GLU A O 1
ATOM 758 N N . GLN A 1 94 ? -9.194 2.888 18.561 1.00 89.75 94 GLN A N 1
ATOM 759 C CA . GLN A 1 94 ? -9.235 3.782 17.410 1.00 89.75 94 GLN A CA 1
ATOM 760 C C . GLN A 1 94 ? -7.836 4.307 17.065 1.00 89.75 94 GLN A C 1
ATOM 762 O O . GLN A 1 94 ? -7.379 4.169 15.927 1.00 89.75 94 GLN A O 1
ATOM 767 N N . ALA A 1 95 ? -7.125 4.872 18.043 1.00 91.88 95 ALA A N 1
ATOM 768 C CA . ALA A 1 95 ? -5.783 5.405 17.837 1.00 91.88 95 ALA A CA 1
ATOM 769 C C . ALA A 1 95 ? -4.801 4.325 17.351 1.00 91.88 95 ALA A C 1
ATOM 771 O O . ALA A 1 95 ? -3.976 4.585 16.464 1.00 91.88 95 ALA A O 1
ATOM 772 N N . ARG A 1 96 ? -4.912 3.095 17.872 1.00 93.38 96 ARG A N 1
ATOM 773 C CA . ARG A 1 96 ? -4.092 1.950 17.448 1.00 93.38 96 ARG A CA 1
ATOM 774 C C . ARG A 1 96 ? -4.357 1.557 15.998 1.00 93.38 96 ARG A C 1
ATOM 776 O O . ARG A 1 96 ? -3.397 1.386 15.244 1.00 93.38 96 ARG A O 1
ATOM 783 N N . ILE A 1 97 ? -5.621 1.453 15.589 1.00 93.00 97 ILE A N 1
ATOM 784 C CA . ILE A 1 97 ? -5.998 1.100 14.212 1.00 93.00 97 ILE A CA 1
ATOM 785 C C . ILE A 1 97 ? -5.581 2.211 13.246 1.00 93.00 97 ILE A C 1
ATOM 787 O O . ILE A 1 97 ? -4.922 1.925 12.244 1.00 93.00 97 ILE A O 1
ATOM 791 N N . MET A 1 9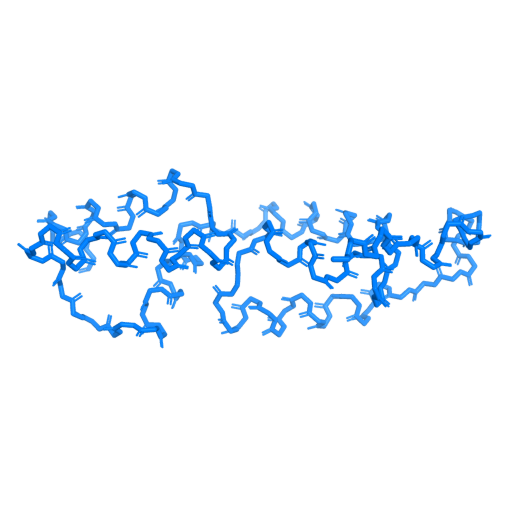8 ? -5.859 3.478 13.576 1.00 93.88 98 MET A N 1
ATOM 792 C CA . MET A 1 98 ? -5.427 4.628 12.771 1.00 93.88 98 MET A CA 1
ATOM 793 C C . MET A 1 98 ? -3.920 4.617 12.543 1.00 93.88 98 MET A C 1
ATOM 795 O O . MET A 1 98 ? -3.448 4.735 11.410 1.00 93.88 98 MET A O 1
ATOM 799 N N . THR A 1 99 ? -3.160 4.450 13.625 1.00 95.25 99 THR A N 1
ATOM 800 C CA . THR A 1 99 ? -1.698 4.423 13.575 1.00 95.25 99 THR A CA 1
ATOM 801 C C . THR A 1 99 ? -1.201 3.251 12.737 1.00 95.25 99 THR A C 1
ATOM 803 O O . THR A 1 99 ? -0.316 3.431 11.901 1.00 95.25 99 THR A O 1
ATOM 806 N N . HIS A 1 100 ? -1.792 2.065 12.899 1.00 95.88 100 HIS A N 1
ATOM 807 C CA . HIS A 1 100 ? -1.421 0.894 12.113 1.00 95.88 100 HIS A CA 1
ATOM 808 C C . HIS A 1 100 ? -1.660 1.111 10.616 1.00 95.88 100 HIS A C 1
ATOM 810 O O . HIS A 1 100 ? -0.742 0.919 9.819 1.00 95.88 100 HIS A O 1
ATOM 816 N N . LEU A 1 101 ? -2.858 1.551 10.220 1.00 96.31 101 LEU A N 1
ATOM 817 C CA . LEU A 1 101 ? -3.195 1.754 8.810 1.00 96.31 101 LEU A CA 1
ATOM 818 C C . LEU A 1 101 ? -2.347 2.865 8.174 1.00 96.31 101 LEU A C 1
ATOM 820 O O . LEU A 1 101 ? -1.838 2.703 7.063 1.00 96.31 101 LEU A O 1
ATOM 824 N N . LYS A 1 102 ? -2.103 3.959 8.903 1.00 96.00 102 LYS A N 1
ATOM 825 C CA . LYS A 1 102 ? -1.174 5.012 8.472 1.00 96.00 102 LYS A CA 1
ATOM 826 C C . LYS A 1 102 ? 0.231 4.448 8.243 1.00 96.00 102 LYS A C 1
ATOM 828 O O . LYS A 1 102 ? 0.831 4.699 7.200 1.00 96.00 102 LYS A O 1
ATOM 833 N N . ASN A 1 103 ? 0.742 3.648 9.180 1.00 95.56 103 ASN A N 1
ATOM 834 C CA . ASN A 1 103 ? 2.058 3.017 9.060 1.00 95.56 103 ASN A CA 1
ATOM 835 C C . ASN A 1 103 ? 2.117 1.995 7.920 1.00 95.56 103 ASN A C 1
ATOM 837 O O . ASN A 1 103 ? 3.184 1.792 7.351 1.00 95.56 103 ASN A O 1
ATOM 841 N N . LYS A 1 104 ? 0.983 1.400 7.538 1.00 96.88 104 LYS A N 1
ATOM 842 C CA . LYS A 1 104 ? 0.848 0.550 6.347 1.00 96.88 104 LYS A CA 1
ATOM 843 C C . LYS A 1 104 ? 0.782 1.336 5.034 1.00 96.88 104 LYS A C 1
ATOM 845 O O . LYS A 1 104 ? 0.798 0.717 3.974 1.00 96.88 104 LYS A O 1
ATOM 850 N N . GLY A 1 105 ? 0.790 2.669 5.075 1.00 95.81 105 GLY A N 1
ATOM 851 C CA . GLY A 1 105 ? 0.865 3.534 3.897 1.00 95.81 105 GLY A CA 1
ATOM 852 C C . GLY A 1 105 ? -0.485 3.932 3.305 1.00 95.81 105 GLY A C 1
ATOM 853 O O . GLY A 1 105 ? -0.523 4.335 2.140 1.00 95.81 105 GLY A O 1
ATOM 854 N N . HIS A 1 106 ? -1.573 3.805 4.069 1.00 96.62 106 HIS A N 1
ATOM 855 C CA . HIS A 1 106 ? -2.909 4.259 3.666 1.00 96.62 106 HIS A CA 1
ATOM 856 C C . HIS A 1 106 ? -3.073 5.768 3.876 1.00 96.62 106 HIS A C 1
ATOM 858 O O . HIS A 1 106 ? -2.405 6.366 4.725 1.00 96.62 106 HIS A O 1
ATOM 864 N N . ARG A 1 107 ? -3.951 6.406 3.092 1.00 93.81 107 ARG A N 1
ATOM 865 C CA . ARG A 1 107 ? -4.219 7.845 3.224 1.00 93.81 107 ARG A CA 1
ATOM 866 C C . ARG A 1 107 ? -5.055 8.088 4.472 1.00 93.81 107 ARG A C 1
ATOM 868 O O . ARG A 1 107 ? -5.956 7.314 4.773 1.00 93.81 107 ARG A O 1
ATOM 875 N N . LEU A 1 108 ? -4.794 9.190 5.172 1.00 92.81 108 LEU A N 1
ATOM 876 C CA . LEU A 1 108 ? -5.533 9.521 6.395 1.00 92.81 108 LEU A CA 1
ATOM 877 C C . LEU A 1 108 ? -7.038 9.684 6.153 1.00 92.81 108 LEU A C 1
ATOM 879 O O . LEU A 1 108 ? -7.817 9.323 7.024 1.00 92.81 108 LEU A O 1
ATOM 883 N N . THR A 1 109 ? -7.434 10.175 4.975 1.00 93.81 109 THR A N 1
ATOM 884 C CA . THR A 1 109 ? -8.842 10.280 4.565 1.00 93.81 109 THR A CA 1
ATOM 885 C C . THR A 1 109 ? -9.518 8.914 4.527 1.00 93.81 109 THR A C 1
ATOM 887 O O . THR A 1 109 ? -10.577 8.741 5.119 1.00 93.81 109 THR A O 1
ATOM 890 N N . ASP A 1 110 ? -8.868 7.930 3.904 1.00 95.00 110 ASP A N 1
ATOM 891 C CA . ASP A 1 110 ? -9.404 6.575 3.769 1.00 95.00 110 ASP A CA 1
ATOM 892 C C . ASP A 1 110 ? -9.443 5.888 5.139 1.00 95.00 110 ASP A C 1
ATOM 894 O O . ASP A 1 110 ? -10.441 5.285 5.510 1.00 95.00 110 ASP A O 1
ATOM 898 N N . VAL A 1 111 ? -8.381 6.045 5.938 1.00 94.62 111 VAL A N 1
ATOM 899 C CA . VAL A 1 111 ? -8.299 5.517 7.311 1.00 94.62 111 VAL A CA 1
ATOM 900 C C . VAL A 1 111 ? -9.406 6.068 8.206 1.00 94.62 111 VAL A C 1
ATOM 902 O O . VAL A 1 111 ? -10.007 5.312 8.966 1.00 94.62 111 VAL A O 1
ATOM 905 N N . TRP A 1 112 ? -9.665 7.374 8.136 1.00 92.56 112 TRP A N 1
ATOM 906 C CA . TRP A 1 112 ? -10.733 8.001 8.907 1.00 92.56 112 TRP A CA 1
ATOM 907 C C . TRP A 1 112 ? -12.105 7.467 8.498 1.00 92.56 112 TRP A C 1
ATOM 909 O O . TRP A 1 112 ? -12.902 7.129 9.369 1.00 92.56 112 TRP A O 1
ATOM 919 N N . GLN A 1 113 ? -12.344 7.330 7.192 1.00 93.50 113 GLN A N 1
ATOM 920 C CA . GLN A 1 113 ? -13.599 6.802 6.669 1.00 93.50 113 GLN A CA 1
ATOM 921 C C . GLN A 1 113 ? -13.852 5.364 7.143 1.00 93.50 113 GLN A C 1
ATOM 923 O O . GLN A 1 113 ? -14.931 5.094 7.650 1.00 93.50 113 GLN A O 1
ATOM 928 N N . VAL A 1 114 ? -12.849 4.472 7.095 1.00 92.69 114 VAL A N 1
ATOM 929 C CA . VAL A 1 114 ? -12.982 3.091 7.615 1.00 92.69 114 VAL A CA 1
ATOM 930 C C . VAL A 1 114 ? -13.500 3.077 9.052 1.00 92.69 114 VAL A C 1
ATOM 932 O O . VAL A 1 114 ? -14.387 2.304 9.390 1.00 92.69 114 VAL A O 1
ATOM 935 N N . ILE A 1 115 ? -12.944 3.933 9.903 1.00 89.75 115 ILE A N 1
ATOM 936 C CA . ILE A 1 115 ? -13.316 3.989 11.319 1.00 89.75 115 ILE A CA 1
ATOM 937 C C . ILE A 1 115 ? -14.698 4.612 11.502 1.00 89.75 115 ILE A C 1
ATOM 939 O O . ILE A 1 115 ? -15.441 4.201 12.389 1.00 89.75 115 ILE A O 1
ATOM 943 N N . HIS A 1 116 ? -15.033 5.619 10.698 1.00 88.62 116 HIS A N 1
ATOM 944 C CA . HIS A 1 116 ? -16.327 6.281 10.766 1.00 88.62 116 HIS A CA 1
ATOM 945 C C . HIS A 1 116 ? -17.469 5.341 10.360 1.00 88.62 116 HIS A C 1
ATOM 947 O O . HIS A 1 116 ? -18.437 5.219 11.106 1.00 88.62 116 HIS A O 1
ATOM 953 N N . ASP A 1 117 ? -17.313 4.623 9.247 1.00 86.50 117 ASP A N 1
ATOM 954 C CA . ASP A 1 117 ? -18.321 3.695 8.729 1.00 86.50 117 ASP A CA 1
ATOM 955 C C . ASP A 1 117 ? -18.597 2.552 9.725 1.00 86.50 117 ASP A C 1
ATOM 957 O O . ASP A 1 117 ? -19.752 2.189 9.951 1.00 86.50 117 ASP A O 1
ATOM 961 N N . GLU A 1 118 ? -17.562 2.026 10.402 1.00 80.62 118 GLU A N 1
ATOM 962 C CA . GLU A 1 118 ? -17.739 0.992 11.438 1.00 80.62 118 GLU A CA 1
ATOM 963 C C . GLU A 1 118 ? -18.539 1.502 12.641 1.00 80.62 118 GLU A C 1
ATOM 965 O O . GLU A 1 118 ? -19.318 0.754 13.229 1.00 80.62 118 GLU A O 1
ATOM 970 N N . ARG A 1 119 ? -18.378 2.778 13.009 1.00 74.75 119 ARG A N 1
ATOM 971 C CA . ARG A 1 119 ? -19.133 3.379 14.120 1.00 74.75 119 ARG A CA 1
ATOM 972 C C . ARG A 1 119 ? -20.604 3.592 13.779 1.00 74.75 119 ARG A C 1
ATOM 974 O O . ARG A 1 119 ? -21.435 3.550 14.683 1.00 74.75 119 ARG A O 1
ATOM 981 N N . ASN A 1 120 ? -20.911 3.816 12.505 1.00 75.25 120 ASN A N 1
ATOM 982 C CA . ASN A 1 120 ? -22.274 4.043 12.032 1.00 75.25 120 ASN A CA 1
ATOM 983 C C . ASN A 1 120 ? -22.990 2.741 11.631 1.00 75.25 120 ASN A C 1
ATOM 985 O O . ASN A 1 120 ? -24.175 2.779 11.312 1.00 75.25 120 ASN A O 1
ATOM 989 N N . GLY A 1 121 ? -22.302 1.592 11.667 1.00 68.56 121 GLY A N 1
ATOM 990 C CA . GLY A 1 121 ? -22.858 0.307 11.233 1.00 68.56 121 GLY A CA 1
ATOM 991 C C . GLY A 1 121 ? -23.051 0.214 9.717 1.00 68.56 121 GLY A C 1
ATOM 992 O O . GLY A 1 121 ? -23.944 -0.489 9.254 1.00 68.56 121 GLY A O 1
ATOM 993 N N . GLU A 1 122 ? -22.242 0.945 8.947 1.00 60.75 122 GLU A N 1
ATOM 994 C CA . GLU A 1 122 ? -22.322 1.025 7.481 1.00 60.75 122 GLU A CA 1
ATOM 995 C C . GLU A 1 122 ? -21.438 -0.026 6.772 1.00 60.75 122 GLU A C 1
ATOM 997 O O . GLU A 1 122 ? -21.248 0.045 5.554 1.00 60.75 122 GLU A O 1
ATOM 1002 N N . ILE A 1 123 ? -20.896 -1.001 7.522 1.00 59.62 123 ILE A N 1
ATOM 1003 C CA . ILE A 1 123 ? -20.015 -2.084 7.040 1.00 59.62 123 ILE A CA 1
ATOM 1004 C C . ILE A 1 123 ? -20.528 -3.454 7.480 1.00 59.62 123 ILE A C 1
ATOM 1006 O O . ILE A 1 123 ? -20.855 -3.597 8.680 1.00 59.62 123 ILE A O 1
#

Organism: NCBI:txid1219077

Radius of gyration: 17.12 Å; chains: 1; bounding box: 46×20×46 Å

pLDDT: mean 85.89, std 13.01, range [31.22, 96.88]

Sequence (123 aa):
MSVQGQCQYHHLLPFYESGLVNDRADIYREIQLMLDKGYGFTLIAKLISCDRFNYLQVAQILNRLARGLNHLEQARKCKLLSFGFKTVNDSDEQARIMTHLKNKGHRLTDVWQVIHDERNGEI

Foldseek 3Di:
DDPPQDLPCPVVVVCVVVVVDDCLVVLLVQVVVLLQLLAALQVSLVPCDSPPDDSVSNVVNSVVVVVVDDLLVSLLSNCCNPPNPDQDDDPVSLVVSLVSSVVSVRDSVSSVVSNVCSVVVVD

Secondary structure (DSSP, 8-state):
-------TTGGGHHHHHTTSS--HHHHHHHHHHHHHTT--HHHHHHHHBTTTB-HHHHHHHHHHHHTT--HHHHHHHHHHHHHTT----SHHHHHHHHHHHHHTT--HHHHHHHHHHHHHT--

InterPro domains:
  IPR011009 Protein kinase-like domain superfamily [SSF56112] (4-99)